Protein AF-A0A7Y5PK63-F1 (afdb_monomer)

Structu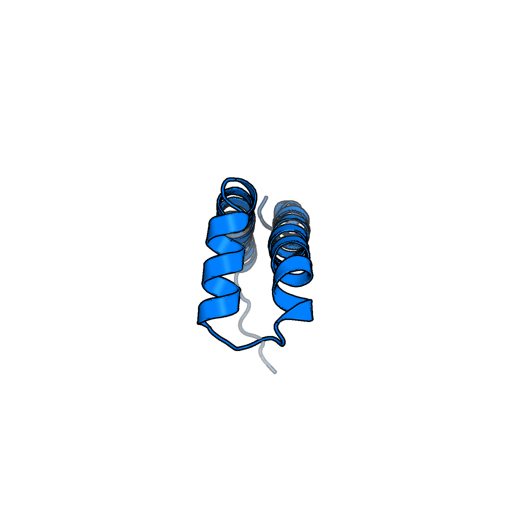re (mmCIF, N/CA/C/O backbone):
data_AF-A0A7Y5PK63-F1
#
_entry.id   AF-A0A7Y5PK63-F1
#
loop_
_atom_site.group_PDB
_atom_site.id
_atom_site.type_symbol
_atom_site.label_atom_id
_atom_site.label_alt_id
_atom_site.label_comp_id
_atom_site.label_asym_id
_atom_site.label_entity_id
_atom_site.label_seq_id
_atom_site.pdbx_PDB_ins_code
_atom_site.Cartn_x
_atom_site.Cartn_y
_atom_site.Cartn_z
_atom_site.occupancy
_atom_site.B_iso_or_equiv
_atom_site.auth_seq_id
_atom_site.auth_comp_id
_atom_site.auth_asym_id
_atom_site.auth_atom_id
_atom_site.pdbx_PDB_model_num
ATOM 1 N N . MET A 1 1 ? -8.659 -13.479 -33.167 1.00 49.00 1 MET A N 1
ATOM 2 C CA . MET A 1 1 ? -9.011 -12.088 -32.807 1.00 49.00 1 MET A CA 1
ATOM 3 C C . MET A 1 1 ? -7.729 -11.281 -32.861 1.00 49.00 1 MET A C 1
ATOM 5 O O . MET A 1 1 ? -6.772 -11.749 -32.253 1.00 49.00 1 MET A O 1
ATOM 9 N N . PRO A 1 2 ? -7.630 -10.176 -33.617 1.00 56.75 2 PRO A N 1
ATOM 10 C CA . PRO A 1 2 ? -6.404 -9.396 -33.621 1.00 56.75 2 PRO A CA 1
ATOM 11 C C . PRO A 1 2 ? -6.323 -8.679 -32.271 1.00 56.75 2 PRO A C 1
ATOM 13 O O . PRO A 1 2 ? -7.021 -7.698 -32.030 1.00 56.75 2 PRO A O 1
ATOM 16 N N . GLY A 1 3 ? -5.536 -9.233 -31.351 1.00 64.62 3 GLY A N 1
ATOM 17 C CA . GLY A 1 3 ? -5.099 -8.499 -30.176 1.00 64.62 3 GLY A CA 1
ATOM 18 C C . GLY A 1 3 ? -4.228 -7.362 -30.681 1.00 64.62 3 GLY A C 1
ATOM 19 O O . GLY A 1 3 ? -3.165 -7.610 -31.239 1.00 64.62 3 GLY A O 1
ATOM 20 N N . TRP A 1 4 ? -4.731 -6.139 -30.574 1.00 65.06 4 TRP A N 1
ATOM 21 C CA . TRP A 1 4 ? -3.949 -4.915 -30.598 1.00 65.06 4 TRP A CA 1
ATOM 22 C C . TRP A 1 4 ? -2.643 -5.176 -29.830 1.00 65.06 4 TRP A C 1
ATOM 24 O O . TRP A 1 4 ? -2.708 -5.464 -28.632 1.00 65.06 4 TRP A O 1
ATOM 34 N N . PRO A 1 5 ? -1.476 -5.198 -30.502 1.00 67.38 5 PRO A N 1
ATOM 35 C CA . PRO A 1 5 ? -0.220 -5.421 -29.815 1.00 67.38 5 PRO A CA 1
ATOM 36 C C . PRO A 1 5 ? 0.017 -4.183 -28.958 1.00 67.38 5 PRO A C 1
ATOM 38 O O . PRO A 1 5 ? 0.445 -3.143 -29.451 1.00 67.38 5 PRO A O 1
ATOM 41 N N . LEU A 1 6 ? -0.357 -4.271 -27.683 1.00 69.50 6 LEU A N 1
ATOM 42 C CA . LEU A 1 6 ? 0.091 -3.330 -26.676 1.00 69.50 6 LEU A CA 1
ATOM 43 C C . LEU A 1 6 ? 1.614 -3.369 -26.722 1.00 69.50 6 LEU A C 1
ATOM 45 O O . LEU A 1 6 ? 2.206 -4.409 -26.430 1.00 69.50 6 LEU A O 1
ATOM 49 N N . ASP A 1 7 ? 2.222 -2.263 -27.153 1.00 83.31 7 ASP A N 1
ATOM 50 C CA . ASP A 1 7 ? 3.668 -2.093 -27.086 1.00 83.31 7 ASP A CA 1
ATOM 51 C C . ASP A 1 7 ? 4.105 -2.463 -25.659 1.00 83.31 7 ASP A C 1
ATOM 53 O O . ASP A 1 7 ? 3.544 -1.910 -24.700 1.00 83.31 7 ASP A O 1
ATOM 57 N N . PRO A 1 8 ? 5.048 -3.408 -25.487 1.00 86.50 8 PRO A N 1
ATOM 58 C CA . PRO A 1 8 ? 5.561 -3.780 -24.177 1.00 86.50 8 PRO A CA 1
ATOM 59 C C . PRO A 1 8 ? 5.952 -2.566 -23.330 1.00 86.50 8 PRO A C 1
ATOM 61 O O . PRO A 1 8 ? 5.792 -2.612 -22.112 1.00 86.50 8 PRO A O 1
ATOM 64 N N . LEU A 1 9 ? 6.376 -1.454 -23.942 1.00 90.00 9 LEU A N 1
ATOM 65 C CA . LEU A 1 9 ? 6.636 -0.186 -23.261 1.00 90.00 9 LEU A CA 1
ATOM 66 C C . LEU A 1 9 ? 5.463 0.277 -22.384 1.00 90.00 9 LEU A C 1
ATOM 68 O O . LEU A 1 9 ? 5.678 0.699 -21.249 1.00 90.00 9 LEU A O 1
ATOM 72 N N . TYR A 1 10 ? 4.223 0.173 -22.871 1.00 92.25 10 TYR A N 1
ATOM 73 C CA . TYR A 1 10 ? 3.047 0.583 -22.101 1.00 92.25 10 TYR A CA 1
ATOM 74 C C . TYR A 1 10 ? 2.849 -0.281 -20.856 1.00 92.25 10 T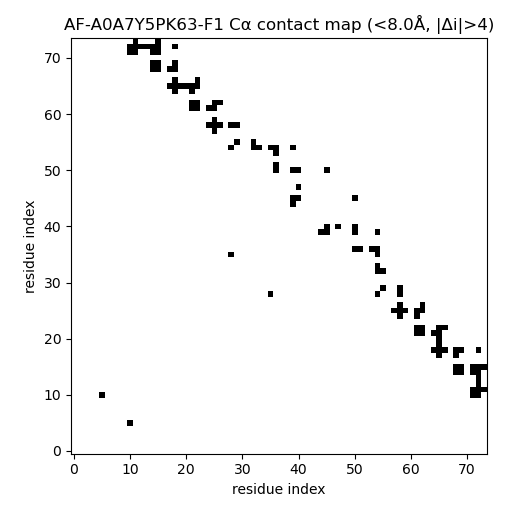YR A C 1
ATOM 76 O O . TYR A 1 10 ? 2.426 0.237 -19.823 1.00 92.25 10 TYR A O 1
ATOM 84 N N . ALA A 1 11 ? 3.180 -1.573 -20.927 1.00 91.44 11 ALA A N 1
ATOM 85 C CA . ALA A 1 11 ? 3.099 -2.467 -19.777 1.00 91.44 11 ALA A CA 1
ATOM 86 C C . ALA A 1 11 ? 4.136 -2.100 -18.701 1.00 91.44 11 ALA A C 1
ATOM 88 O O . ALA A 1 11 ? 3.771 -2.004 -17.530 1.00 91.44 11 ALA A O 1
ATOM 89 N N . HIS A 1 12 ? 5.383 -1.812 -19.093 1.00 94.25 12 HIS A N 1
ATOM 90 C CA . HIS A 1 12 ? 6.431 -1.381 -18.156 1.00 94.25 12 HIS A CA 1
ATOM 91 C C . HIS A 1 12 ? 6.093 -0.024 -17.532 1.00 94.25 12 HIS A C 1
ATOM 93 O O . HIS A 1 12 ? 6.217 0.153 -16.322 1.00 94.25 12 HIS A O 1
ATOM 99 N N . LEU A 1 13 ? 5.585 0.924 -18.329 1.00 95.94 13 LEU A N 1
ATOM 100 C CA . LEU A 1 13 ? 5.168 2.233 -17.827 1.00 95.94 13 LEU A CA 1
ATOM 101 C C . LEU A 1 13 ? 4.008 2.113 -16.831 1.00 95.94 13 LEU A C 1
ATOM 103 O O . LEU A 1 13 ? 4.047 2.727 -15.766 1.00 95.94 13 LEU A O 1
ATOM 107 N N . ALA A 1 14 ? 2.997 1.300 -17.145 1.00 96.19 14 ALA A N 1
ATOM 108 C CA . ALA A 1 14 ? 1.883 1.050 -16.238 1.00 96.19 14 ALA A CA 1
ATOM 109 C C . ALA A 1 14 ? 2.353 0.390 -14.932 1.00 96.19 14 ALA A C 1
ATOM 111 O O . ALA A 1 14 ? 1.933 0.811 -13.852 1.00 96.19 14 ALA A O 1
ATOM 112 N N . ALA A 1 15 ? 3.256 -0.593 -15.016 1.00 97.25 15 ALA A N 1
ATOM 113 C CA . ALA A 1 15 ? 3.845 -1.243 -13.849 1.00 97.25 15 ALA A CA 1
ATOM 114 C C . ALA A 1 15 ? 4.645 -0.257 -12.988 1.00 97.25 15 ALA A C 1
ATOM 116 O O . ALA A 1 15 ? 4.443 -0.215 -11.778 1.00 97.25 15 ALA 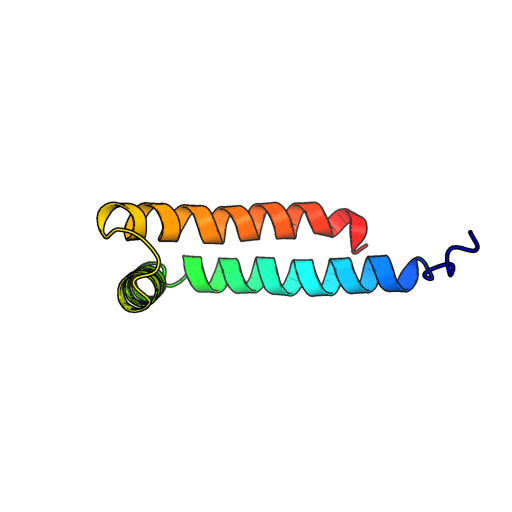A O 1
ATOM 117 N N . ALA A 1 16 ? 5.478 0.588 -13.601 1.00 97.81 16 ALA A N 1
ATOM 118 C CA . ALA A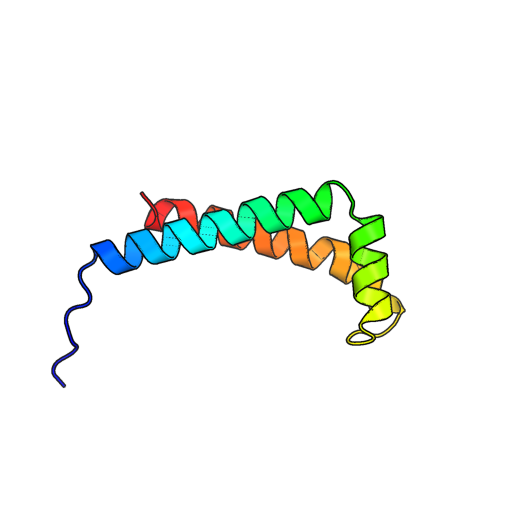 1 16 ? 6.245 1.621 -12.910 1.00 97.81 16 ALA A CA 1
ATOM 119 C C . ALA A 1 16 ? 5.338 2.629 -12.191 1.00 97.81 16 ALA A C 1
ATOM 121 O O . ALA A 1 16 ? 5.522 2.896 -11.003 1.00 97.81 16 ALA A O 1
ATOM 122 N N . MET A 1 17 ? 4.326 3.158 -12.886 1.00 98.12 17 MET A N 1
ATOM 123 C CA . MET A 1 17 ? 3.375 4.107 -12.302 1.00 98.12 17 MET A CA 1
ATOM 124 C C . MET A 1 17 ? 2.627 3.491 -11.120 1.00 98.12 17 MET A C 1
ATOM 126 O O . MET A 1 17 ? 2.529 4.110 -10.060 1.00 98.12 17 MET A O 1
ATOM 130 N N . LEU A 1 18 ? 2.126 2.265 -11.280 1.00 98.25 18 LEU A N 1
ATOM 131 C CA . LEU A 1 18 ? 1.391 1.579 -10.225 1.00 98.25 18 LEU A CA 1
ATOM 132 C C . LEU A 1 18 ? 2.299 1.231 -9.038 1.00 98.25 18 LEU A C 1
ATOM 134 O O . LEU A 1 18 ? 1.899 1.446 -7.896 1.00 98.25 18 LEU A O 1
ATOM 138 N N . ALA A 1 19 ? 3.529 0.773 -9.287 1.00 98.31 19 ALA A N 1
ATOM 139 C CA . ALA A 1 19 ? 4.509 0.504 -8.239 1.00 98.31 19 ALA A CA 1
ATOM 140 C C . ALA A 1 19 ? 4.801 1.763 -7.414 1.00 98.31 19 ALA A C 1
ATOM 142 O O . ALA A 1 19 ? 4.765 1.708 -6.188 1.00 98.31 19 ALA A O 1
ATOM 143 N N . ILE A 1 20 ? 5.012 2.912 -8.065 1.00 98.31 20 ILE A N 1
ATOM 144 C CA . ILE A 1 20 ? 5.235 4.191 -7.376 1.00 98.31 20 ILE A CA 1
ATOM 145 C C . ILE A 1 20 ? 4.032 4.554 -6.504 1.00 98.31 20 ILE A C 1
ATOM 147 O O . ILE A 1 20 ? 4.207 4.849 -5.323 1.00 98.31 20 ILE A O 1
ATOM 151 N N . VAL A 1 21 ? 2.815 4.511 -7.056 1.00 98.38 21 VAL A N 1
ATOM 152 C CA . VAL A 1 21 ? 1.591 4.860 -6.314 1.00 98.38 21 VAL A CA 1
ATOM 153 C C . VAL A 1 21 ? 1.418 3.970 -5.083 1.00 98.38 21 VAL A C 1
ATOM 155 O O . VAL A 1 21 ? 1.139 4.480 -3.999 1.00 98.38 21 VAL A O 1
ATOM 158 N N . LEU A 1 22 ? 1.622 2.659 -5.227 1.00 98.56 22 LEU A N 1
ATOM 159 C CA . LEU A 1 22 ? 1.472 1.700 -4.134 1.00 98.56 22 LEU A CA 1
ATOM 160 C C . LEU A 1 22 ? 2.563 1.861 -3.071 1.00 98.56 22 LEU A C 1
ATOM 162 O O . LEU A 1 22 ? 2.252 1.921 -1.887 1.00 98.56 22 LEU A O 1
ATOM 166 N N . LEU A 1 23 ? 3.830 1.984 -3.471 1.00 98.44 23 LEU A N 1
ATOM 167 C CA . LEU A 1 23 ? 4.947 2.109 -2.531 1.00 98.44 23 LEU A CA 1
ATOM 168 C C . LEU A 1 23 ? 4.899 3.432 -1.761 1.00 98.44 23 LEU A C 1
ATOM 170 O O . LEU A 1 23 ? 5.058 3.440 -0.541 1.00 98.44 23 LEU A O 1
ATOM 174 N N . VAL A 1 24 ? 4.646 4.549 -2.451 1.00 98.56 24 VAL A N 1
ATOM 175 C CA . VAL A 1 24 ? 4.527 5.868 -1.812 1.00 98.56 24 VAL A CA 1
ATOM 176 C C . VAL A 1 24 ? 3.277 5.927 -0.939 1.00 98.56 24 VAL A C 1
ATOM 178 O O . VAL A 1 24 ? 3.352 6.384 0.202 1.00 98.56 24 VAL A O 1
ATOM 181 N N . GLY A 1 25 ? 2.145 5.423 -1.437 1.00 98.12 25 GLY A N 1
ATOM 182 C CA . GLY A 1 25 ? 0.899 5.361 -0.679 1.00 98.12 25 GLY A CA 1
ATOM 183 C C . GLY A 1 25 ? 1.042 4.536 0.598 1.00 98.12 25 GLY A C 1
ATOM 184 O O . GLY A 1 25 ? 0.589 4.972 1.657 1.00 98.12 25 GLY A O 1
ATOM 185 N N . ALA A 1 26 ? 1.722 3.394 0.531 1.00 98.25 26 ALA A N 1
ATOM 186 C CA . ALA A 1 26 ? 1.965 2.565 1.700 1.00 98.25 26 ALA A CA 1
ATOM 187 C C . ALA A 1 26 ? 2.917 3.232 2.697 1.00 98.25 26 ALA A C 1
ATOM 189 O O . ALA A 1 26 ? 2.658 3.208 3.899 1.00 98.25 26 ALA A O 1
ATOM 190 N N . ALA A 1 27 ? 3.988 3.869 2.212 1.00 98.31 27 ALA A N 1
ATOM 191 C CA . ALA A 1 27 ? 4.924 4.600 3.060 1.00 98.31 27 ALA A CA 1
ATOM 192 C C . ALA A 1 27 ? 4.224 5.726 3.839 1.00 98.31 27 ALA A C 1
ATOM 194 O O . ALA A 1 27 ? 4.433 5.855 5.042 1.00 98.31 27 ALA A O 1
ATOM 195 N N . GLN A 1 28 ? 3.345 6.492 3.185 1.00 98.19 28 GLN A N 1
ATOM 196 C CA . GLN A 1 28 ? 2.552 7.541 3.837 1.00 98.19 28 GLN A CA 1
ATOM 197 C C . GLN A 1 28 ? 1.612 6.974 4.907 1.00 98.19 28 GLN A C 1
ATOM 199 O O . GLN A 1 28 ? 1.558 7.502 6.015 1.00 98.19 28 GLN A O 1
ATOM 204 N N . LYS A 1 29 ? 0.911 5.875 4.604 1.00 97.56 29 LYS A N 1
ATOM 205 C CA . LYS A 1 29 ? 0.007 5.213 5.557 1.00 97.56 29 LYS A CA 1
ATOM 206 C C . LYS A 1 29 ? 0.744 4.617 6.755 1.00 97.56 29 LYS A C 1
ATOM 208 O O . LYS A 1 29 ? 0.206 4.630 7.850 1.00 97.56 29 LYS A O 1
ATOM 213 N N . LEU A 1 30 ? 1.954 4.086 6.567 1.00 97.19 30 LEU A N 1
ATOM 214 C CA . LEU A 1 30 ? 2.758 3.542 7.667 1.00 97.19 30 LEU A CA 1
ATOM 215 C C . LEU A 1 30 ? 3.410 4.637 8.514 1.00 97.19 30 LEU A C 1
ATOM 217 O O . LEU A 1 30 ? 3.579 4.439 9.714 1.00 97.19 30 LEU A O 1
ATOM 221 N N . ALA A 1 31 ? 3.762 5.774 7.908 1.00 98.00 31 ALA A N 1
ATOM 222 C CA . ALA A 1 31 ? 4.339 6.910 8.620 1.00 98.00 31 ALA A CA 1
ATOM 223 C C . ALA A 1 31 ? 3.356 7.534 9.625 1.00 98.00 31 ALA A C 1
ATOM 225 O O . AL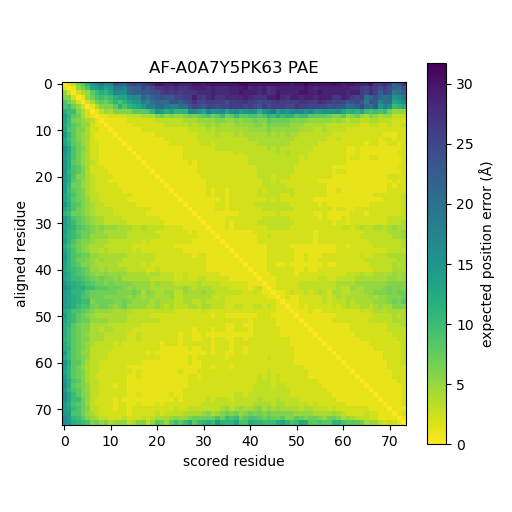A A 1 31 ? 3.782 7.947 10.700 1.00 98.00 31 ALA A O 1
ATOM 226 N N . ASP A 1 32 ? 2.060 7.568 9.298 1.00 97.50 32 ASP A N 1
ATOM 227 C CA . ASP A 1 32 ? 0.994 8.020 10.201 1.00 97.50 32 ASP A CA 1
ATOM 228 C C . ASP A 1 32 ? -0.204 7.057 10.166 1.00 97.50 32 ASP A C 1
ATOM 230 O O . ASP A 1 32 ? -1.283 7.328 9.625 1.00 97.50 32 ASP A O 1
ATOM 234 N N . ARG A 1 33 ? 0.026 5.866 10.726 1.00 97.25 33 ARG A N 1
ATOM 235 C CA . ARG A 1 33 ? -0.959 4.778 10.747 1.00 97.25 33 ARG A CA 1
ATOM 236 C C . ARG A 1 33 ? -2.215 5.151 11.524 1.00 97.25 33 ARG A C 1
ATOM 238 O O . ARG A 1 33 ? -3.303 4.732 11.139 1.00 97.25 33 ARG A O 1
ATOM 245 N N . ASP A 1 34 ? -2.078 5.922 12.597 1.00 97.06 34 ASP A N 1
ATOM 246 C CA . ASP A 1 34 ? -3.214 6.285 13.443 1.00 97.06 34 ASP A CA 1
ATOM 247 C C . ASP A 1 34 ? -4.131 7.285 12.720 1.00 97.06 34 ASP A C 1
ATOM 249 O O . ASP A 1 34 ? -5.354 7.120 12.749 1.00 97.06 34 ASP A O 1
ATOM 253 N N . ALA A 1 35 ? -3.577 8.241 11.960 1.00 97.25 35 ALA A N 1
ATOM 254 C CA . ALA A 1 35 ? -4.376 9.078 11.064 1.00 97.25 35 ALA A CA 1
ATOM 255 C C . ALA A 1 35 ? -5.077 8.252 9.971 1.00 97.25 35 ALA A C 1
ATOM 257 O O . ALA A 1 35 ? -6.248 8.494 9.663 1.00 97.25 35 ALA A O 1
ATOM 258 N N . PHE A 1 36 ? -4.402 7.243 9.408 1.00 97.69 36 PHE A N 1
ATOM 259 C CA . PHE A 1 36 ? -5.013 6.346 8.424 1.00 97.69 36 PHE A CA 1
ATOM 260 C C . PHE A 1 36 ? -6.144 5.490 9.021 1.00 97.69 36 PHE A C 1
ATOM 262 O O . PHE A 1 36 ? -7.210 5.376 8.413 1.00 97.69 36 PHE A O 1
ATOM 269 N N . ALA A 1 37 ? -5.960 4.939 10.223 1.00 97.56 37 ALA A N 1
ATOM 270 C CA . ALA A 1 37 ? -6.997 4.208 10.951 1.00 97.56 37 ALA A CA 1
ATOM 271 C C . ALA A 1 37 ? -8.211 5.105 11.251 1.00 97.56 37 ALA A C 1
ATOM 273 O O . ALA A 1 37 ? -9.351 4.702 11.017 1.00 97.56 37 ALA A O 1
ATOM 274 N N . GLY A 1 38 ? -7.976 6.355 11.667 1.00 97.56 38 GLY A N 1
ATOM 275 C CA . GLY A 1 38 ? -9.032 7.352 11.849 1.00 97.56 38 GLY A CA 1
ATOM 276 C C . GLY A 1 38 ? -9.822 7.617 10.564 1.00 97.56 38 GLY A C 1
ATOM 277 O O . GLY A 1 38 ? -11.054 7.634 10.584 1.00 97.56 38 GLY A O 1
ATOM 278 N N . ALA A 1 39 ? -9.135 7.737 9.423 1.00 97.12 39 ALA A N 1
ATOM 279 C CA . ALA A 1 39 ? -9.790 7.868 8.124 1.00 97.12 39 ALA A CA 1
ATOM 280 C C . ALA A 1 39 ? -10.636 6.626 7.778 1.00 97.12 39 ALA A C 1
ATOM 282 O O . ALA A 1 39 ? -11.784 6.769 7.355 1.00 97.12 39 ALA A O 1
ATOM 283 N N . LEU A 1 40 ? -10.118 5.410 7.998 1.00 97.25 40 LEU A N 1
ATOM 284 C CA . LEU A 1 40 ? -10.853 4.157 7.772 1.00 97.25 40 LEU A CA 1
ATOM 285 C C . LEU A 1 40 ? -12.133 4.071 8.617 1.00 97.25 40 LEU A C 1
ATOM 287 O O . LEU A 1 40 ? -13.191 3.730 8.080 1.00 97.25 40 LEU A O 1
ATOM 291 N N . ALA A 1 41 ? -12.058 4.418 9.905 1.00 97.38 41 ALA A N 1
ATOM 292 C CA . ALA A 1 41 ? -13.219 4.466 10.793 1.00 97.38 41 ALA A CA 1
ATOM 293 C C . ALA A 1 41 ? -14.266 5.477 10.299 1.00 97.38 41 ALA A C 1
ATOM 295 O O . ALA A 1 41 ? -15.461 5.177 10.246 1.00 97.38 41 ALA A O 1
ATOM 296 N N . GLN A 1 42 ? -13.822 6.658 9.856 1.00 97.62 42 GLN A N 1
ATOM 297 C CA . GLN A 1 42 ? -14.704 7.711 9.351 1.00 97.62 42 GLN A CA 1
ATOM 298 C C . GLN A 1 42 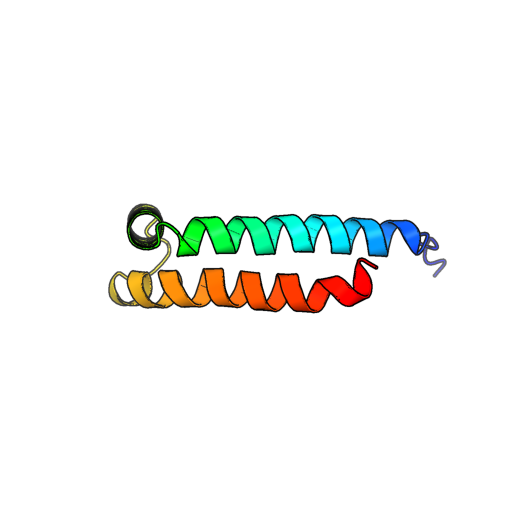? -15.451 7.299 8.075 1.00 97.62 42 GLN A C 1
ATOM 300 O O . GLN A 1 42 ? -16.611 7.677 7.898 1.00 97.62 42 GLN A O 1
ATOM 305 N N . TYR A 1 43 ? -14.829 6.504 7.202 1.00 95.94 43 TYR A N 1
ATOM 306 C CA . TYR A 1 43 ? -15.490 5.993 6.000 1.00 95.94 43 TYR A CA 1
ATOM 307 C C . TYR A 1 43 ? -16.588 4.962 6.302 1.00 95.94 43 TYR A C 1
ATOM 309 O O . TYR A 1 43 ? -17.446 4.736 5.449 1.00 95.94 43 TYR A O 1
ATOM 317 N N . ARG A 1 44 ? -16.592 4.342 7.494 1.00 94.44 44 ARG A N 1
ATOM 318 C CA . ARG A 1 44 ? -17.587 3.341 7.938 1.00 94.44 44 ARG A CA 1
ATOM 319 C C . ARG A 1 44 ? -17.799 2.181 6.951 1.00 94.44 44 ARG A C 1
ATOM 321 O O . ARG A 1 44 ? -18.867 1.573 6.926 1.00 94.44 44 ARG A O 1
ATOM 328 N N . LEU A 1 45 ? -16.785 1.873 6.137 1.00 94.94 45 LEU A N 1
ATOM 329 C CA . LEU A 1 45 ? -16.809 0.767 5.167 1.00 94.94 45 LEU A CA 1
ATOM 330 C C . LEU A 1 45 ? -16.574 -0.592 5.834 1.00 94.94 45 LEU A C 1
ATOM 332 O O . LEU A 1 45 ? -16.942 -1.627 5.285 1.00 94.94 45 LEU A O 1
ATOM 336 N N . LEU A 1 46 ? -15.935 -0.580 7.002 1.00 94.94 46 LEU A N 1
AT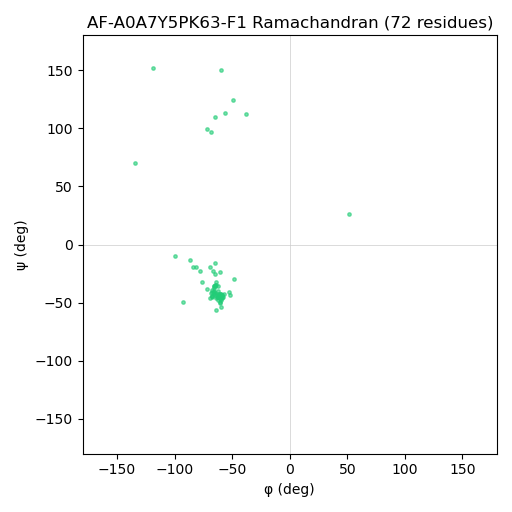OM 337 C CA . LEU A 1 46 ? -15.538 -1.756 7.763 1.00 94.94 46 LEU A CA 1
ATOM 338 C C . LEU A 1 46 ? -16.231 -1.738 9.133 1.00 94.94 46 LEU A C 1
ATOM 340 O O . LEU A 1 46 ? -16.516 -0.659 9.658 1.00 94.94 46 LEU A O 1
ATOM 344 N N . PRO A 1 47 ? -16.476 -2.909 9.746 1.00 95.62 47 PRO A N 1
ATOM 345 C CA . PRO A 1 47 ? -16.818 -2.977 11.162 1.00 95.62 47 PRO A CA 1
ATOM 346 C C . PRO A 1 47 ? -15.699 -2.377 12.022 1.00 95.62 47 PRO A C 1
ATOM 348 O O . PRO A 1 47 ? -14.526 -2.513 11.679 1.00 95.62 47 PRO A O 1
ATOM 351 N N . GLU A 1 48 ? -16.046 -1.805 13.176 1.00 94.00 48 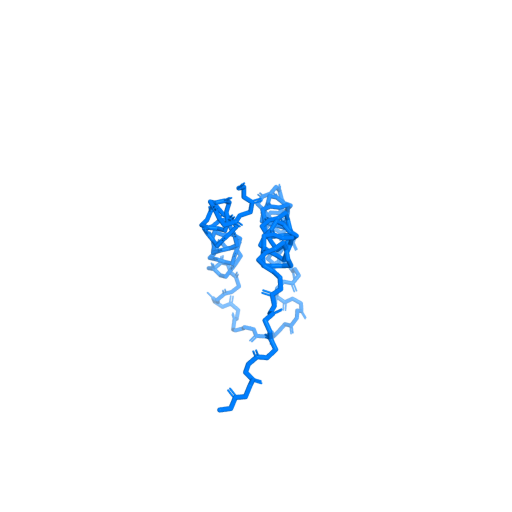GLU A N 1
ATOM 352 C CA . GLU A 1 48 ? -15.082 -1.157 14.084 1.00 94.00 48 GLU A CA 1
ATOM 353 C C . GLU A 1 48 ? -13.897 -2.074 14.440 1.00 94.00 48 GLU A C 1
ATOM 355 O O . GLU A 1 48 ? -12.740 -1.671 14.389 1.00 94.00 48 GLU A O 1
ATOM 360 N N . SER A 1 49 ? -14.170 -3.360 14.689 1.00 95.81 49 SER A N 1
ATOM 361 C CA . SER A 1 49 ? -13.146 -4.360 15.020 1.00 95.81 49 SER A CA 1
ATOM 362 C C . SER A 1 49 ? -12.147 -4.644 13.890 1.00 95.81 49 SER A C 1
ATOM 364 O O . SER A 1 49 ? -11.125 -5.281 14.126 1.00 95.81 49 SER A O 1
ATOM 366 N N . TRP A 1 50 ? -12.460 -4.238 12.656 1.00 97.50 50 TRP A N 1
ATOM 367 C CA . TRP A 1 50 ? -11.625 -4.439 11.471 1.00 97.50 50 TRP A CA 1
ATOM 368 C C . TRP A 1 50 ? -10.807 -3.208 11.088 1.00 97.50 50 TRP A C 1
ATOM 370 O O . TRP A 1 50 ? -9.914 -3.343 10.254 1.00 97.50 50 TRP A O 1
ATOM 380 N N . VAL A 1 51 ? -11.061 -2.044 11.692 1.00 97.50 51 VAL A N 1
ATOM 381 C CA . VAL A 1 51 ? -10.342 -0.800 11.378 1.00 97.50 51 VAL A CA 1
ATOM 382 C C . VAL A 1 51 ? -8.845 -0.960 11.643 1.00 97.50 51 VAL A C 1
ATOM 384 O O . VAL A 1 51 ? -8.040 -0.775 10.732 1.00 97.50 51 VAL A O 1
ATOM 387 N N . ASP A 1 52 ? -8.472 -1.387 12.849 1.00 96.69 52 ASP A N 1
ATOM 388 C CA . ASP A 1 52 ? -7.069 -1.565 13.244 1.00 96.69 52 ASP A CA 1
ATOM 389 C C . ASP A 1 52 ? -6.331 -2.645 12.431 1.00 96.69 52 ASP A C 1
ATOM 391 O O . ASP A 1 52 ? -5.222 -2.380 11.952 1.00 96.69 52 ASP A O 1
ATOM 395 N N . PRO A 1 53 ? -6.909 -3.847 12.210 1.00 97.44 53 PRO A N 1
ATOM 396 C CA . PRO A 1 53 ? -6.326 -4.824 11.297 1.00 97.44 53 PRO A CA 1
ATOM 397 C C . PRO A 1 53 ? -6.157 -4.283 9.874 1.00 97.44 53 PRO A C 1
ATOM 399 O O . PRO A 1 53 ? -5.096 -4.456 9.277 1.00 97.44 53 PRO A O 1
ATOM 402 N N . ALA A 1 54 ? -7.166 -3.606 9.322 1.00 97.31 54 ALA A N 1
ATOM 403 C CA . ALA A 1 54 ? -7.103 -3.060 7.968 1.00 97.31 54 ALA A CA 1
ATOM 404 C C . ALA A 1 54 ? -6.049 -1.952 7.840 1.00 97.31 54 ALA A C 1
ATOM 406 O O . ALA A 1 54 ? -5.357 -1.894 6.823 1.00 97.31 54 ALA A O 1
ATOM 407 N N . ALA A 1 55 ? -5.865 -1.134 8.881 1.00 97.69 55 ALA A N 1
ATOM 408 C CA . ALA A 1 55 ? -4.832 -0.104 8.933 1.00 97.69 55 ALA A CA 1
ATOM 409 C C . ALA A 1 55 ? -3.406 -0.673 8.818 1.00 97.69 55 ALA A C 1
ATOM 411 O O . ALA A 1 55 ? -2.505 0.038 8.382 1.00 97.69 55 ALA A O 1
ATOM 412 N N . TRP A 1 56 ? -3.199 -1.951 9.156 1.00 98.00 56 TRP A N 1
ATOM 413 C CA . TRP A 1 56 ? -1.947 -2.675 8.907 1.00 98.00 56 TRP A CA 1
ATOM 414 C C . TRP A 1 56 ? -1.952 -3.437 7.585 1.00 98.00 56 TRP A C 1
ATOM 416 O O . TRP A 1 56 ? -1.012 -3.334 6.799 1.00 98.00 56 TRP A O 1
ATOM 426 N N . LEU A 1 57 ? -2.998 -4.222 7.332 1.00 97.94 57 LEU A N 1
ATOM 427 C CA . LEU A 1 57 ? -3.039 -5.142 6.198 1.00 97.94 57 LEU A CA 1
ATOM 428 C C . LEU A 1 57 ? -3.042 -4.409 4.855 1.00 97.94 57 LEU A C 1
ATOM 430 O O . LEU A 1 57 ? -2.382 -4.867 3.928 1.00 97.94 57 LEU A O 1
ATOM 434 N N . LEU A 1 58 ? -3.734 -3.270 4.749 1.00 97.50 58 LEU A N 1
ATOM 435 C CA . LEU A 1 58 ? -3.798 -2.490 3.511 1.00 97.50 58 LEU A CA 1
ATOM 436 C C . LEU A 1 58 ? -2.428 -1.938 3.088 1.00 97.50 58 LEU A C 1
ATOM 438 O O . LEU A 1 58 ? -1.998 -2.270 1.985 1.00 97.50 58 LEU A O 1
ATOM 442 N N . PRO A 1 59 ? -1.695 -1.163 3.913 1.00 98.00 59 PRO A N 1
ATOM 443 C CA . PRO A 1 59 ? -0.375 -0.687 3.509 1.00 98.00 59 PRO A CA 1
ATOM 444 C C . PRO A 1 59 ? 0.639 -1.821 3.313 1.00 98.00 59 PRO A C 1
ATOM 446 O O . PRO A 1 59 ? 1.486 -1.727 2.430 1.00 98.00 59 PRO A O 1
ATOM 449 N N . LEU A 1 60 ? 0.555 -2.922 4.071 1.00 98.38 60 LEU A N 1
ATOM 450 C CA . LEU A 1 60 ? 1.413 -4.089 3.829 1.00 98.38 60 LEU A CA 1
ATOM 451 C C . LEU A 1 60 ? 1.116 -4.750 2.476 1.00 98.38 60 LEU A C 1
ATOM 453 O O . LEU A 1 60 ? 2.046 -5.133 1.766 1.00 98.38 60 LEU A O 1
ATOM 457 N N . ALA A 1 61 ? -0.159 -4.852 2.094 1.00 98.44 61 ALA A N 1
ATOM 458 C CA . ALA A 1 61 ? -0.557 -5.351 0.782 1.00 98.44 61 ALA A CA 1
ATOM 459 C C . ALA A 1 61 ? -0.104 -4.410 -0.344 1.00 98.44 61 ALA A C 1
ATOM 461 O O . ALA A 1 61 ? 0.389 -4.884 -1.365 1.00 98.44 61 ALA A O 1
ATOM 462 N N . GLU A 1 62 ? -0.207 -3.093 -0.152 1.00 98.50 62 GLU A N 1
ATOM 463 C CA . GLU A 1 62 ? 0.315 -2.096 -1.091 1.00 98.50 62 GLU A CA 1
ATOM 464 C C . GLU A 1 62 ? 1.842 -2.203 -1.242 1.00 98.50 62 GLU A C 1
ATOM 466 O O . GLU A 1 62 ? 2.333 -2.237 -2.368 1.00 98.50 62 GLU A O 1
ATOM 471 N N . LEU A 1 63 ? 2.599 -2.347 -0.145 1.00 98.44 63 LEU A N 1
ATOM 472 C CA . LEU A 1 63 ? 4.047 -2.591 -0.198 1.00 98.44 63 LEU A CA 1
ATOM 473 C C . LEU A 1 63 ? 4.382 -3.877 -0.960 1.00 98.44 63 LEU A C 1
ATOM 475 O O . LEU A 1 63 ? 5.254 -3.875 -1.831 1.00 98.44 63 LEU A O 1
ATOM 479 N N . ALA A 1 64 ? 3.698 -4.979 -0.652 1.00 98.44 64 ALA A N 1
ATOM 480 C CA . ALA A 1 64 ? 3.933 -6.259 -1.312 1.00 98.44 64 ALA A CA 1
ATOM 481 C C . ALA A 1 64 ? 3.620 -6.176 -2.815 1.00 98.44 64 ALA A C 1
ATOM 483 O O . ALA A 1 64 ? 4.439 -6.562 -3.643 1.00 98.44 64 ALA A O 1
ATOM 484 N N . ALA A 1 65 ? 2.474 -5.607 -3.187 1.00 98.38 65 ALA A N 1
ATOM 485 C CA . ALA A 1 65 ? 2.098 -5.434 -4.585 1.00 98.38 65 ALA A CA 1
ATOM 486 C C . ALA A 1 65 ? 3.058 -4.487 -5.325 1.00 98.38 65 ALA A C 1
ATOM 488 O O . ALA A 1 65 ? 3.505 -4.803 -6.426 1.00 98.38 65 ALA A O 1
ATOM 489 N N . GLY A 1 66 ? 3.431 -3.363 -4.710 1.00 98.19 66 GLY A N 1
ATOM 490 C CA . GLY A 1 66 ? 4.372 -2.404 -5.280 1.00 98.19 66 GLY A CA 1
ATOM 491 C C . GLY A 1 66 ? 5.757 -3.006 -5.521 1.00 98.19 66 GLY A C 1
ATOM 492 O O . GLY A 1 66 ? 6.324 -2.820 -6.593 1.00 98.19 66 GLY A O 1
ATOM 493 N N . THR A 1 67 ? 6.279 -3.784 -4.568 1.00 98.19 67 THR A N 1
ATOM 494 C CA . THR A 1 67 ? 7.576 -4.470 -4.716 1.00 98.19 67 THR A CA 1
ATOM 495 C C . THR A 1 67 ? 7.543 -5.568 -5.779 1.00 98.19 67 THR A C 1
ATOM 497 O O . THR A 1 67 ? 8.487 -5.677 -6.559 1.00 98.19 67 THR A O 1
ATOM 500 N N . LEU A 1 68 ? 6.450 -6.333 -5.874 1.00 98.25 68 LEU A N 1
ATOM 501 C CA . LEU A 1 68 ? 6.262 -7.355 -6.912 1.00 98.25 68 LEU A CA 1
ATOM 502 C C . LEU A 1 68 ? 6.140 -6.774 -8.328 1.00 98.25 68 LEU A C 1
ATOM 504 O O . LEU A 1 68 ? 6.415 -7.484 -9.292 1.00 98.25 68 LEU A O 1
ATOM 508 N N . LEU A 1 69 ? 5.747 -5.505 -8.469 1.00 97.94 69 LEU A N 1
ATOM 509 C CA . LEU A 1 69 ? 5.672 -4.822 -9.763 1.00 97.94 69 LEU A CA 1
ATOM 510 C C . LEU A 1 69 ? 7.022 -4.285 -10.249 1.00 97.94 69 LEU A C 1
ATOM 512 O O . LEU A 1 69 ? 7.167 -4.053 -11.447 1.00 97.94 69 LEU A O 1
ATOM 516 N N . LEU A 1 70 ? 8.016 -4.113 -9.369 1.00 96.56 70 LEU A N 1
ATOM 517 C CA . LEU A 1 70 ? 9.316 -3.546 -9.747 1.00 96.56 70 LEU A CA 1
ATOM 518 C C . LEU A 1 70 ? 10.030 -4.319 -10.871 1.00 96.56 70 LEU A C 1
ATOM 520 O O . LEU A 1 70 ? 10.504 -3.657 -11.787 1.00 96.56 70 LEU A O 1
ATOM 524 N N . PRO A 1 71 ? 10.065 -5.668 -10.895 1.00 96.38 71 PRO A N 1
ATOM 525 C CA . PRO A 1 71 ? 10.693 -6.404 -11.995 1.00 96.38 71 PRO A CA 1
ATOM 526 C C . PRO A 1 71 ? 9.994 -6.219 -13.345 1.00 96.38 71 PRO A C 1
ATOM 528 O O . PRO A 1 71 ? 10.621 -6.395 -14.378 1.00 96.38 71 PRO A O 1
ATOM 531 N N . LEU A 1 72 ? 8.694 -5.900 -13.346 1.00 92.69 72 LEU A N 1
ATOM 532 C CA . LEU A 1 72 ? 7.947 -5.581 -14.565 1.00 92.69 72 LEU A CA 1
ATOM 533 C C . LEU A 1 72 ? 8.122 -4.107 -14.970 1.00 92.69 72 LEU A C 1
ATOM 535 O O . LEU A 1 72 ? 7.843 -3.741 -16.105 1.00 92.69 72 LEU A O 1
ATOM 539 N N . ALA A 1 73 ? 8.550 -3.253 -14.042 1.00 90.81 73 ALA A N 1
ATOM 540 C CA . ALA A 1 73 ? 8.756 -1.826 -14.259 1.00 90.81 73 ALA A CA 1
ATOM 541 C C . ALA A 1 73 ? 10.149 -1.478 -14.818 1.00 90.81 73 ALA A C 1
ATOM 543 O O . ALA A 1 73 ? 10.351 -0.339 -15.244 1.00 90.81 73 ALA A O 1
ATOM 544 N N . THR A 1 74 ? 11.097 -2.421 -14.787 1.00 83.25 74 THR A N 1
ATOM 545 C CA . THR A 1 74 ? 12.511 -2.255 -15.179 1.00 83.25 74 THR 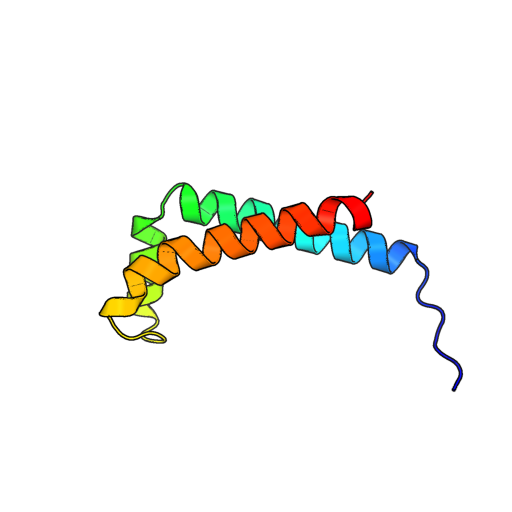A CA 1
ATOM 546 C C . THR A 1 74 ? 12.878 -3.147 -16.347 1.00 83.25 74 THR A C 1
ATOM 548 O O . THR A 1 74 ? 13.577 -2.654 -17.256 1.00 83.25 74 THR A O 1
#

Sequence (74 aa):
MPGWPLDPLYAHLAAAMLAIVLLVGAAQKLADRDAFAGALAQYRLLPESWVDPAAWLLPLAELAAGTLLLPLAT

Radius of gyration: 16.14 Å; Cα contacts (8 Å, |Δi|>4): 65; chains: 1; bounding box: 30×21×49 Å

Secondary structure (DSSP, 8-state):
-------HHHHHHHHHHHHHHHHHHHHHHHHTHHHHHHHHHHHT-S-HHHHHHHHHHHHHHHHHHHHHHHHHH-

Foldseek 3Di:
DPDPPPDLVVQLVVLLVLLCCLLVVLVVLVVCLVVQLVVQVVVVPDDNVCSNVCSPPRSVVSNVSSVVSVVSND

Nearest PDB structures (foldseek):
  6tz5-assembly1_AA  TM=3.992E-01  e=5.100E+00  Homo sapiens

Solvent-accessible surface area (backbone atoms only — not comparable to full-atom values): 3981 Å² total; per-residue (Å²): 128,89,70,77,80,71,56,67,66,58,56,23,51,51,28,37,55,49,20,51,53,24,37,53,52,18,51,54,35,65,75,42,35,67,63,44,26,52,51,46,55,72,67,60,83,58,59,78,89,44,27,68,58,45,45,50,50,50,33,51,49,28,38,53,53,15,59,69,26,46,79,56,37,108

pLDDT: mean 93.58, std 10.06, range [49.0, 98.56]

Mean predicted aligned error: 4.64 Å